Protein AF-A0A151IBN8-F1 (afdb_monomer_lite)

Secondary structure (DSSP, 8-state):
-HHHHHHHHHHHHHHHHHHHHHHHHHHHHHHHHHTTS-------------------------PPPP-TT-HHHHHHHHHHHHHHTT---HHHHHHHHHHHH-HHHHGGGHHHHHS--SS-HHHHHHHHHHHHHHHHHHHHHHHHHHT---TT--HHHHHHHHHHHHGGGS-TTTTTT-

Organism: NCBI:txid456900

Sequence (178 aa):
MEEERRLIEQQRQQLEREKREWQQQQLEWTQRSASTTGVQAATEQPASLFLSGAEVSRVGMRMPEFTPADPELWFHIVDRSFQAAGIAADATKFGYALTAIGPRYTMEVRDIIINPPAERAYEILKAEVIKRLSLSQEHKTRRLLEHEEIGDRKPSQFLRHLRGLAGNAVGDGILRTI

Foldseek 3Di:
DVVVVVVVVVVVVVVVVVVVVVVVVVVVVVVVVVVVPDDDDDDDDDDDDDPPPPPLPCPPQDQDAQDLVCLPVSVVVLVVSCVVSVNDDQVVLLVVVDVRNDDVQVVQVVVCVVPPDPPNSNVVVSVSSRVSSLVVLQVVLLVVLVPDDCPPHDPVRVLVVSDVSSPPSDPCVSVVVD

Radius of gyration: 26.25 Å; chains: 1; bounding box: 69×44×76 Å

InterPro domains:
  IPR055469 Domain of unknown function DUF7041 [PF23055] (63-146)

pLDDT: mean 77.27, std 17.48, range [32.88, 96.31]

Structure (mmCIF, N/CA/C/O backbone):
data_AF-A0A151IBN8-F1
#
_entry.id   AF-A0A151IBN8-F1
#
loop_
_atom_site.group_PDB
_atom_site.id
_atom_site.type_symbol
_atom_site.label_atom_id
_atom_site.label_alt_id
_atom_site.label_comp_id
_atom_site.label_asym_id
_atom_site.label_entity_id
_atom_site.label_seq_id
_atom_site.pdbx_PDB_ins_code
_atom_site.Cartn_x
_atom_site.Cartn_y
_atom_site.Cartn_z
_atom_site.occupancy
_atom_site.B_iso_or_equiv
_atom_site.auth_seq_id
_atom_site.auth_comp_id
_atom_site.auth_asym_id
_atom_site.auth_atom_id
_atom_site.pdbx_PDB_model_num
ATOM 1 N N . MET A 1 1 ? 36.537 -23.029 14.519 1.00 66.69 1 MET A N 1
ATOM 2 C CA . MET A 1 1 ? 36.864 -21.758 15.207 1.00 66.69 1 MET A CA 1
ATOM 3 C C . MET A 1 1 ? 37.669 -20.810 14.317 1.00 66.69 1 MET A C 1
ATOM 5 O O . MET A 1 1 ? 37.253 -19.673 14.159 1.00 66.69 1 MET A O 1
ATOM 9 N N . GLU A 1 2 ? 38.792 -21.225 13.717 1.00 73.38 2 GLU A N 1
ATOM 10 C CA . GLU A 1 2 ? 39.642 -20.315 12.918 1.00 73.38 2 GLU A CA 1
ATOM 11 C C . GLU A 1 2 ? 39.187 -20.159 11.454 1.00 73.38 2 GLU A C 1
ATOM 13 O O . GLU A 1 2 ? 39.214 -19.057 10.911 1.00 73.38 2 GLU A O 1
ATOM 18 N N . GLU A 1 3 ? 38.660 -21.224 10.844 1.00 71.88 3 GLU A N 1
ATOM 19 C CA . GLU A 1 3 ? 38.059 -21.181 9.499 1.00 71.88 3 GLU A CA 1
ATOM 20 C C . GLU A 1 3 ? 36.792 -20.319 9.445 1.00 71.88 3 GLU A C 1
ATOM 22 O O . GLU A 1 3 ? 36.570 -19.585 8.490 1.00 71.88 3 GLU A O 1
ATOM 27 N N . GLU A 1 4 ? 36.007 -20.329 10.518 1.00 68.06 4 GLU A N 1
ATOM 28 C CA . GLU A 1 4 ? 34.779 -19.540 10.649 1.00 68.06 4 GLU A CA 1
ATOM 29 C C . GLU A 1 4 ? 35.081 -18.035 10.737 1.00 68.06 4 GLU A C 1
ATOM 31 O O . GLU A 1 4 ? 34.401 -17.216 10.125 1.00 68.06 4 GLU A O 1
ATOM 36 N N . ARG A 1 5 ? 36.186 -17.663 11.403 1.00 72.88 5 ARG A N 1
ATOM 37 C CA . ARG A 1 5 ? 36.692 -16.280 11.416 1.00 72.88 5 ARG A CA 1
ATOM 38 C C . ARG A 1 5 ? 37.184 -15.838 10.038 1.00 72.88 5 ARG A C 1
ATOM 40 O O . ARG A 1 5 ? 36.964 -14.691 9.663 1.00 72.88 5 ARG A O 1
ATOM 47 N N . ARG A 1 6 ? 37.810 -16.740 9.272 1.00 88.31 6 ARG A N 1
ATOM 48 C CA . ARG A 1 6 ? 38.230 -16.465 7.886 1.00 88.31 6 ARG A CA 1
ATOM 49 C C . ARG A 1 6 ? 37.030 -16.298 6.957 1.00 88.31 6 ARG A C 1
ATOM 51 O O . ARG A 1 6 ? 37.053 -15.402 6.121 1.00 88.31 6 ARG A O 1
ATOM 58 N N . LEU A 1 7 ? 35.983 -17.102 7.141 1.00 85.44 7 LEU A N 1
ATOM 59 C CA . LEU A 1 7 ? 34.751 -17.015 6.360 1.00 85.44 7 LEU A CA 1
ATOM 60 C C . LEU A 1 7 ? 34.013 -15.694 6.618 1.00 85.44 7 LEU A C 1
ATOM 62 O O . LEU A 1 7 ? 33.629 -15.013 5.671 1.00 85.44 7 LEU A O 1
ATOM 66 N N . ILE A 1 8 ? 33.888 -15.287 7.885 1.00 81.12 8 ILE A N 1
ATOM 67 C CA . ILE A 1 8 ? 33.269 -14.007 8.264 1.00 81.12 8 ILE A CA 1
ATOM 68 C C . ILE A 1 8 ? 34.061 -12.828 7.691 1.00 81.12 8 ILE A C 1
ATOM 70 O O . ILE A 1 8 ? 33.475 -11.898 7.140 1.00 81.12 8 ILE A O 1
ATOM 74 N N . GLU A 1 9 ? 35.392 -12.871 7.767 1.00 89.88 9 GLU A N 1
ATOM 75 C CA . GLU A 1 9 ? 36.233 -11.808 7.216 1.00 89.88 9 GLU A CA 1
ATOM 76 C C . GLU A 1 9 ? 36.148 -11.762 5.681 1.00 89.88 9 GLU A C 1
ATOM 78 O O . GLU A 1 9 ? 36.055 -10.685 5.094 1.00 89.88 9 GLU A O 1
ATOM 83 N N . GLN A 1 10 ? 36.086 -12.918 5.016 1.00 90.00 10 GLN A N 1
ATOM 84 C CA . GLN A 1 10 ? 35.914 -13.001 3.565 1.00 90.00 10 GLN A CA 1
ATOM 85 C C . GLN A 1 10 ? 34.557 -12.443 3.118 1.00 90.00 10 GLN A C 1
ATOM 87 O O . GLN A 1 10 ? 34.487 -11.708 2.130 1.00 90.00 10 GLN A O 1
ATOM 92 N N . GLN A 1 11 ? 33.495 -12.737 3.868 1.00 73.06 11 GLN A N 1
ATOM 93 C CA . GLN A 1 11 ? 32.145 -12.248 3.601 1.00 73.06 11 GLN A CA 1
ATOM 94 C C . GLN A 1 11 ? 32.032 -10.740 3.864 1.00 73.06 11 GLN A C 1
ATOM 96 O O . GLN A 1 11 ? 31.436 -10.007 3.075 1.00 73.06 11 GLN A O 1
ATOM 101 N N . ARG A 1 12 ? 32.709 -10.239 4.905 1.00 82.19 12 ARG A N 1
ATOM 102 C CA . ARG A 1 12 ? 32.842 -8.801 5.172 1.00 82.19 12 ARG A CA 1
ATOM 103 C C . ARG A 1 12 ? 33.599 -8.081 4.056 1.00 82.19 12 ARG A C 1
ATOM 105 O O . ARG A 1 12 ? 33.202 -6.991 3.654 1.00 82.19 12 ARG A O 1
ATOM 112 N N . GLN A 1 13 ? 34.652 -8.694 3.515 1.00 87.81 13 GLN A N 1
ATOM 113 C CA . GLN A 1 13 ? 35.383 -8.147 2.370 1.00 87.81 13 GLN A CA 1
ATOM 114 C C . GLN A 1 13 ? 34.565 -8.175 1.074 1.00 87.81 13 GLN A C 1
ATOM 116 O O . GLN A 1 13 ? 34.718 -7.272 0.256 1.00 87.81 13 GLN A O 1
ATOM 121 N N . GLN A 1 14 ? 33.702 -9.176 0.870 1.00 81.88 14 GLN A N 1
ATOM 122 C CA . GLN A 1 14 ? 32.752 -9.178 -0.248 1.00 81.88 14 GLN A CA 1
ATOM 123 C C . GLN A 1 14 ? 31.757 -8.024 -0.127 1.00 81.88 14 GLN A C 1
ATOM 125 O O . GLN A 1 14 ? 31.660 -7.234 -1.060 1.00 81.88 14 GLN A O 1
ATOM 130 N N . LEU A 1 15 ? 31.140 -7.851 1.044 1.00 79.88 15 LEU A N 1
ATOM 131 C CA . LEU A 1 15 ? 30.212 -6.746 1.299 1.00 79.88 15 LEU A CA 1
ATOM 132 C C . LEU A 1 15 ? 30.865 -5.374 1.094 1.00 79.88 15 LEU A C 1
ATOM 134 O O . LEU A 1 15 ? 30.263 -4.477 0.512 1.00 79.88 15 LEU A O 1
ATOM 138 N N . GLU A 1 16 ? 32.111 -5.195 1.537 1.00 84.69 16 GLU A N 1
ATOM 139 C CA . GLU A 1 16 ? 32.846 -3.943 1.322 1.00 84.69 16 GLU A CA 1
ATOM 140 C C . GLU A 1 16 ? 33.210 -3.714 -0.154 1.00 84.69 16 GLU A C 1
ATOM 142 O O . GLU A 1 16 ? 33.232 -2.567 -0.601 1.00 84.69 16 GLU A O 1
ATOM 147 N N . ARG A 1 17 ? 33.460 -4.773 -0.936 1.00 85.88 17 ARG A N 1
ATOM 148 C CA . ARG A 1 17 ? 33.654 -4.655 -2.391 1.00 85.88 17 ARG A CA 1
ATOM 149 C C . ARG A 1 17 ? 32.363 -4.249 -3.090 1.00 85.88 17 ARG A C 1
ATOM 151 O O . ARG A 1 17 ? 32.374 -3.251 -3.801 1.00 85.88 17 ARG A O 1
ATOM 158 N N . GLU A 1 18 ? 31.257 -4.928 -2.808 1.00 78.38 18 GLU A N 1
ATOM 159 C CA . GLU A 1 18 ? 29.947 -4.600 -3.385 1.00 78.38 18 GLU A CA 1
ATOM 160 C C . GLU A 1 18 ? 29.505 -3.182 -3.004 1.00 78.38 18 GLU A C 1
ATOM 162 O O . GLU A 1 18 ? 28.982 -2.438 -3.830 1.00 78.38 18 GLU A O 1
ATOM 167 N N . LYS A 1 19 ? 29.786 -2.751 -1.769 1.00 81.00 19 LYS A N 1
ATOM 168 C CA . LYS A 1 19 ? 29.509 -1.387 -1.304 1.00 81.00 19 LYS A CA 1
ATOM 169 C C . LYS A 1 19 ? 30.349 -0.335 -2.035 1.00 81.00 19 LYS A C 1
ATOM 171 O O . LYS A 1 19 ? 29.838 0.742 -2.344 1.00 81.00 19 LYS A O 1
ATOM 176 N N . ARG A 1 20 ? 31.620 -0.629 -2.329 1.00 81.56 20 ARG A N 1
ATOM 177 C CA . ARG A 1 20 ? 32.489 0.244 -3.139 1.00 81.56 20 ARG A CA 1
ATOM 178 C C . ARG A 1 20 ? 32.041 0.291 -4.594 1.00 81.56 20 ARG A C 1
ATOM 180 O O . ARG A 1 20 ? 32.042 1.369 -5.178 1.00 81.56 20 ARG A O 1
ATOM 187 N N . GLU A 1 21 ? 31.626 -0.837 -5.159 1.00 88.31 21 GLU A N 1
ATOM 188 C CA . GLU A 1 21 ? 31.059 -0.909 -6.510 1.00 88.31 21 GLU A CA 1
ATOM 189 C C . GLU A 1 21 ? 29.763 -0.105 -6.606 1.00 88.31 21 GLU A C 1
ATOM 191 O O . GLU A 1 21 ? 29.576 0.654 -7.553 1.00 88.31 21 GLU A O 1
ATOM 196 N N . TRP A 1 22 ? 28.909 -0.178 -5.586 1.00 69.62 22 TRP A N 1
ATOM 197 C CA . TRP A 1 22 ? 27.718 0.662 -5.481 1.00 69.62 22 TRP A CA 1
ATOM 198 C C . TRP A 1 22 ? 28.050 2.154 -5.391 1.00 69.62 22 TRP A C 1
ATOM 200 O O . TRP A 1 22 ? 27.389 2.972 -6.029 1.00 69.62 22 TRP A O 1
ATOM 210 N N . GLN A 1 23 ? 29.088 2.527 -4.637 1.00 77.56 23 GLN A N 1
ATOM 211 C CA . GLN A 1 23 ? 29.550 3.917 -4.570 1.00 77.56 23 GLN A CA 1
ATOM 212 C C . GLN A 1 23 ? 30.141 4.409 -5.898 1.00 77.56 23 GLN A C 1
ATOM 214 O O . GLN A 1 23 ? 29.897 5.552 -6.280 1.00 77.56 23 GLN A O 1
ATOM 219 N N . GLN A 1 24 ? 30.876 3.558 -6.614 1.00 79.56 24 GLN A N 1
ATOM 220 C CA . GLN A 1 24 ? 31.407 3.871 -7.943 1.00 79.56 24 GLN A CA 1
ATOM 221 C C . GLN A 1 24 ? 30.275 4.043 -8.958 1.00 79.56 24 GLN A C 1
ATOM 223 O O . GLN A 1 24 ? 30.213 5.073 -9.620 1.00 79.56 24 GLN A O 1
ATOM 228 N N . GLN A 1 25 ? 29.314 3.115 -9.003 1.00 74.19 25 GLN A N 1
ATOM 229 C CA . GLN A 1 25 ? 28.149 3.216 -9.889 1.00 74.19 25 GLN A CA 1
ATOM 230 C C . GLN A 1 25 ? 27.295 4.456 -9.589 1.00 74.19 25 GLN A C 1
ATOM 232 O O . GLN A 1 25 ? 26.764 5.083 -10.504 1.00 74.19 25 GLN A O 1
ATOM 237 N N . GLN A 1 26 ? 27.198 4.866 -8.320 1.00 75.00 26 GLN A N 1
ATOM 238 C CA . GLN A 1 26 ? 26.579 6.137 -7.931 1.00 75.00 26 GLN A CA 1
ATOM 239 C C . GLN A 1 26 ? 27.346 7.351 -8.490 1.00 75.00 26 GLN A C 1
ATOM 241 O O . GLN A 1 26 ? 26.729 8.278 -9.026 1.00 75.00 26 GLN A O 1
ATOM 246 N N . LEU A 1 27 ? 28.681 7.355 -8.411 1.00 73.62 27 LEU A N 1
ATOM 247 C CA . LEU A 1 27 ? 29.511 8.429 -8.969 1.00 73.62 27 LEU A CA 1
ATOM 248 C C . LEU A 1 27 ? 29.448 8.478 -10.503 1.00 73.62 27 LEU A C 1
ATOM 250 O O . LEU A 1 27 ? 29.357 9.554 -11.088 1.00 73.62 27 LEU A O 1
ATOM 254 N N . GLU A 1 28 ? 29.449 7.325 -11.163 1.00 81.19 28 GLU A N 1
ATOM 255 C CA . GLU A 1 28 ? 29.308 7.234 -12.616 1.00 81.19 28 GLU A CA 1
ATOM 256 C C . GLU A 1 28 ? 27.930 7.705 -13.078 1.00 81.19 28 GLU A C 1
ATOM 258 O O . GLU A 1 28 ? 27.820 8.462 -14.042 1.00 81.19 28 GLU A O 1
ATOM 263 N N . TRP A 1 29 ? 26.868 7.311 -12.374 1.00 66.12 29 TRP A N 1
ATOM 264 C CA . TRP A 1 29 ? 25.507 7.729 -12.698 1.00 66.12 29 TRP A CA 1
ATOM 265 C C . TRP A 1 29 ? 25.327 9.247 -12.557 1.00 66.12 29 TRP A C 1
ATOM 267 O O . TRP A 1 29 ? 24.741 9.888 -13.432 1.00 66.12 29 TRP A O 1
ATOM 277 N N . THR A 1 30 ? 25.902 9.845 -11.509 1.00 74.38 30 THR A N 1
ATOM 278 C CA . THR A 1 30 ? 25.868 11.303 -11.306 1.00 74.38 30 THR A CA 1
ATOM 279 C C . THR A 1 30 ? 26.676 12.056 -12.366 1.00 74.38 30 THR A C 1
ATOM 281 O O . THR A 1 30 ? 26.161 13.020 -12.934 1.00 74.38 30 THR A O 1
ATOM 284 N N . GLN A 1 31 ? 27.870 11.587 -12.742 1.00 69.56 31 GLN A N 1
ATOM 285 C CA . GLN A 1 31 ? 28.648 12.194 -13.833 1.00 69.56 31 GLN A CA 1
ATOM 286 C C . GLN A 1 31 ? 27.955 12.067 -15.195 1.00 69.56 31 GLN A C 1
ATOM 288 O O . GLN A 1 31 ? 27.867 13.037 -15.944 1.00 69.56 31 GLN A O 1
ATOM 293 N N . ARG A 1 32 ? 27.381 10.902 -15.499 1.00 70.81 32 ARG A N 1
ATOM 294 C CA . ARG A 1 32 ? 26.690 10.642 -16.769 1.00 70.81 32 ARG A CA 1
ATOM 295 C C . ARG A 1 32 ? 25.408 11.468 -16.917 1.00 70.81 32 ARG A C 1
ATOM 297 O O . ARG A 1 32 ? 25.058 11.874 -18.027 1.00 70.81 32 ARG A O 1
ATOM 304 N N . SER A 1 33 ? 24.752 11.788 -15.800 1.00 59.78 33 SER A N 1
ATOM 305 C CA . SER A 1 33 ? 23.635 12.739 -15.773 1.00 59.78 33 SER A CA 1
ATOM 306 C C . SER A 1 33 ? 24.083 14.194 -15.995 1.00 59.78 33 SER A C 1
ATOM 308 O O . SER A 1 33 ? 23.381 14.946 -16.670 1.00 59.78 33 SER A O 1
ATOM 310 N N . ALA A 1 34 ? 25.283 14.570 -15.532 1.00 53.44 34 ALA A N 1
ATOM 311 C CA . ALA A 1 34 ? 25.856 15.902 -15.736 1.00 53.44 34 ALA A CA 1
ATOM 312 C C . ALA A 1 34 ? 26.365 16.121 -17.176 1.00 53.44 34 ALA A C 1
ATOM 314 O O . ALA A 1 34 ? 26.191 17.204 -17.728 1.00 53.44 34 ALA A O 1
ATOM 315 N N . SER A 1 35 ? 26.918 15.091 -17.827 1.00 53.91 35 SER A N 1
ATOM 316 C CA . SER A 1 35 ? 27.419 15.171 -19.212 1.00 53.91 35 SER A CA 1
ATOM 317 C C . SER A 1 35 ? 26.327 15.174 -20.291 1.00 53.91 35 SER A C 1
ATOM 319 O O . SER A 1 35 ? 26.631 15.415 -21.454 1.00 53.91 35 SER A O 1
ATOM 321 N N . THR A 1 36 ? 25.059 14.926 -19.938 1.00 48.69 36 THR A N 1
ATOM 322 C CA . THR A 1 36 ? 23.940 14.904 -20.906 1.00 48.69 36 THR A CA 1
ATOM 323 C C . THR A 1 36 ? 23.291 16.289 -21.100 1.00 48.69 36 THR A C 1
ATOM 325 O O . THR A 1 36 ? 22.462 16.466 -21.988 1.00 48.69 36 THR A O 1
ATOM 328 N N . THR A 1 37 ? 23.702 17.313 -20.339 1.00 43.12 37 THR A N 1
ATOM 329 C CA . THR A 1 37 ? 23.236 18.702 -20.530 1.00 43.12 37 THR A CA 1
ATOM 330 C C . THR A 1 37 ? 24.367 19.576 -21.059 1.00 43.12 37 THR A C 1
ATOM 332 O O . THR A 1 37 ? 24.976 20.356 -20.335 1.00 43.12 37 THR A O 1
ATOM 335 N N . GLY A 1 38 ? 24.664 19.427 -22.345 1.00 47.75 38 GLY A N 1
ATOM 336 C CA . GLY A 1 38 ? 25.586 20.310 -23.046 1.00 47.75 38 GLY A CA 1
ATOM 337 C C . GLY A 1 38 ? 26.082 19.681 -24.332 1.00 47.75 38 GLY A C 1
ATOM 338 O O . GLY A 1 38 ? 27.022 18.908 -24.285 1.00 47.75 38 GLY A O 1
ATOM 339 N N . VAL A 1 39 ? 25.397 19.963 -25.444 1.00 38.84 39 VAL A N 1
ATOM 340 C CA . VAL A 1 39 ? 25.913 20.541 -26.703 1.00 38.84 39 VAL A CA 1
ATOM 341 C C . VAL A 1 39 ? 24.759 20.481 -27.718 1.00 38.84 39 VAL A C 1
ATOM 343 O O . VAL A 1 39 ? 24.382 19.415 -28.195 1.00 38.84 39 VAL A O 1
ATOM 346 N N . GLN A 1 40 ? 24.207 21.640 -28.073 1.00 40.75 40 GLN A N 1
ATOM 347 C CA . GLN A 1 40 ? 23.592 21.847 -29.384 1.00 40.75 40 GLN A CA 1
ATOM 348 C C . GLN A 1 40 ? 24.613 22.593 -30.243 1.00 40.75 40 GLN A C 1
ATOM 350 O O . GLN A 1 40 ? 24.999 23.697 -29.869 1.00 40.75 40 GLN A O 1
ATOM 355 N N . ALA A 1 41 ? 25.017 22.010 -31.374 1.00 35.50 41 ALA A N 1
ATOM 356 C CA . ALA A 1 41 ? 25.105 22.698 -32.666 1.00 35.50 41 ALA A CA 1
ATOM 357 C C . ALA A 1 41 ? 25.602 21.749 -33.775 1.00 35.50 41 ALA A C 1
ATOM 359 O O . ALA A 1 41 ? 26.756 21.341 -33.793 1.00 35.50 41 ALA A O 1
ATOM 360 N N . ALA A 1 42 ? 24.695 21.533 -34.730 1.00 36.12 42 ALA A N 1
ATOM 361 C CA . ALA A 1 42 ? 24.919 21.459 -36.171 1.00 36.12 42 ALA A CA 1
ATOM 362 C C . ALA A 1 42 ? 25.523 20.193 -36.833 1.00 36.12 42 ALA A C 1
ATOM 364 O O . ALA A 1 42 ? 26.715 19.909 -36.770 1.00 36.12 42 ALA A O 1
ATOM 365 N N . THR A 1 43 ? 24.665 19.664 -37.717 1.00 37.34 43 THR A N 1
ATOM 366 C CA . THR A 1 43 ? 24.903 19.137 -39.079 1.00 37.34 43 THR A CA 1
ATOM 367 C C . THR A 1 43 ? 24.965 17.616 -39.283 1.00 37.34 43 THR A C 1
ATOM 369 O O . THR A 1 43 ? 25.839 16.923 -38.782 1.00 37.34 43 THR A O 1
ATOM 372 N N . GLU A 1 44 ? 24.033 17.192 -40.147 1.00 32.88 44 GLU A N 1
ATOM 373 C CA . GLU A 1 44 ? 24.006 16.006 -41.021 1.00 32.88 44 GLU A CA 1
ATOM 374 C C . GLU A 1 44 ? 23.352 14.715 -40.501 1.00 32.88 44 GLU A C 1
ATOM 376 O O . GLU A 1 44 ? 23.917 13.900 -39.777 1.00 32.88 44 GLU A O 1
ATOM 381 N N . GLN A 1 45 ? 22.117 14.518 -40.981 1.00 38.72 45 GLN A N 1
ATOM 382 C CA . GLN A 1 45 ? 21.470 13.215 -41.131 1.00 38.72 45 GLN A CA 1
ATOM 383 C C . GLN A 1 45 ? 22.281 12.337 -42.100 1.00 38.72 45 GLN A C 1
ATOM 385 O O . GLN A 1 45 ? 22.781 12.831 -43.111 1.00 38.72 45 GLN A O 1
ATOM 390 N N . PRO A 1 46 ? 22.246 11.012 -41.905 1.00 40.06 46 PRO A N 1
ATOM 391 C CA . PRO A 1 46 ? 21.542 10.219 -42.902 1.00 40.06 46 PRO A CA 1
ATOM 392 C C . PRO A 1 46 ? 20.519 9.276 -42.273 1.00 40.06 46 PRO A C 1
ATOM 394 O O . PRO A 1 46 ? 20.638 8.824 -41.137 1.00 40.06 46 PRO A O 1
ATOM 397 N N . ALA A 1 47 ? 19.482 9.014 -43.062 1.00 47.28 47 ALA A N 1
ATOM 398 C CA . ALA A 1 47 ? 18.341 8.180 -42.742 1.00 47.28 47 ALA A CA 1
ATOM 399 C C . ALA A 1 47 ? 18.744 6.803 -42.188 1.00 47.28 47 ALA A C 1
ATOM 401 O O . ALA A 1 47 ? 19.266 5.953 -42.907 1.00 47.28 47 ALA A O 1
ATOM 402 N N . SER A 1 48 ? 18.398 6.550 -40.931 1.00 38.62 48 SER A N 1
ATOM 403 C CA . SER A 1 48 ? 18.276 5.210 -40.369 1.00 38.62 48 SER A CA 1
ATOM 404 C C . SER A 1 48 ? 16.871 5.082 -39.791 1.00 38.62 48 SER A C 1
ATOM 406 O O . SER A 1 48 ? 16.530 5.666 -38.770 1.00 38.62 48 SER A O 1
ATOM 408 N N . LEU A 1 49 ? 16.038 4.393 -40.575 1.00 38.44 49 LEU A N 1
ATOM 409 C CA . LEU A 1 49 ? 14.779 3.734 -40.228 1.00 38.44 49 LEU A CA 1
ATOM 410 C C . LEU A 1 49 ? 14.243 4.084 -38.834 1.00 38.44 49 LEU A C 1
ATOM 412 O O . LEU A 1 49 ? 14.680 3.526 -37.829 1.00 38.44 49 LEU A O 1
ATOM 416 N N . PHE A 1 50 ? 13.246 4.971 -38.813 1.00 39.44 50 PHE A N 1
ATOM 417 C CA . PHE A 1 50 ? 12.363 5.189 -37.675 1.00 39.44 50 PHE A CA 1
ATOM 418 C C . PHE A 1 50 ? 11.760 3.849 -37.225 1.00 39.44 50 PHE A C 1
ATOM 420 O O . PHE A 1 50 ? 10.687 3.449 -37.670 1.00 39.44 50 PHE A O 1
ATOM 427 N N . LEU A 1 51 ? 12.417 3.169 -36.290 1.00 42.50 51 LEU A N 1
ATOM 428 C CA . LEU A 1 51 ? 11.683 2.493 -35.239 1.00 42.50 51 LEU A CA 1
ATOM 429 C C . LEU A 1 51 ? 11.277 3.613 -34.297 1.00 42.50 51 LEU A C 1
ATOM 431 O O . LEU A 1 51 ? 12.076 4.086 -33.493 1.00 42.50 51 LEU A O 1
ATOM 435 N N . SER A 1 52 ? 10.045 4.086 -34.475 1.00 47.25 52 SER A N 1
ATOM 436 C CA . SER A 1 52 ? 9.350 4.912 -33.501 1.00 47.25 52 SER A CA 1
ATOM 437 C C . SER A 1 52 ? 9.285 4.129 -32.188 1.00 47.25 52 SER A C 1
ATOM 439 O O . SER A 1 52 ? 8.301 3.447 -31.897 1.00 47.25 52 SER A O 1
ATOM 441 N N . GLY A 1 53 ? 10.366 4.170 -31.409 1.00 45.19 53 GLY A N 1
ATOM 442 C CA . GLY A 1 53 ? 10.305 3.893 -29.990 1.00 45.19 53 GLY A CA 1
ATOM 443 C C . GLY A 1 53 ? 9.300 4.889 -29.460 1.00 45.19 53 GLY A C 1
ATOM 444 O O . GLY A 1 53 ? 9.526 6.089 -29.593 1.00 45.19 53 GLY A O 1
ATOM 445 N N . ALA A 1 54 ? 8.154 4.378 -29.007 1.00 47.97 54 ALA A N 1
ATOM 446 C CA . ALA A 1 54 ? 7.061 5.177 -28.489 1.00 47.97 54 ALA A CA 1
ATOM 447 C C . ALA A 1 54 ? 7.653 6.259 -27.588 1.00 47.97 54 ALA A C 1
ATOM 449 O O . ALA A 1 54 ? 8.208 5.954 -26.530 1.00 47.97 54 ALA A O 1
ATOM 450 N N . GLU A 1 55 ? 7.613 7.506 -28.053 1.00 43.56 55 GLU A N 1
ATOM 451 C CA . GLU A 1 55 ? 8.013 8.640 -27.249 1.00 43.56 55 GLU A CA 1
ATOM 452 C C . GLU A 1 55 ? 6.946 8.716 -26.162 1.00 43.56 55 GLU A C 1
ATOM 454 O O . GLU A 1 55 ? 5.834 9.205 -26.373 1.00 43.56 55 GLU A O 1
ATOM 459 N N . VAL A 1 56 ? 7.221 8.069 -25.026 1.00 48.75 56 VAL A N 1
ATOM 460 C CA . VAL A 1 56 ? 6.333 8.098 -23.875 1.00 48.75 56 VAL A CA 1
ATOM 461 C C . VAL A 1 56 ? 6.379 9.531 -23.389 1.00 48.75 56 VAL A C 1
ATOM 463 O O . VAL A 1 56 ? 7.272 9.922 -22.636 1.00 48.75 56 VAL A O 1
ATOM 466 N N . SER A 1 57 ? 5.417 10.325 -23.852 1.00 40.19 57 SER A N 1
ATOM 467 C CA . SER A 1 57 ? 5.058 11.581 -23.224 1.00 40.19 57 SER A CA 1
ATOM 468 C C . SER A 1 57 ? 4.810 11.255 -21.755 1.00 40.19 57 SER A C 1
ATOM 470 O O . SER A 1 57 ? 3.813 10.621 -21.402 1.00 40.19 57 SER A O 1
ATOM 472 N N . ARG A 1 58 ? 5.786 11.574 -20.897 1.00 50.66 58 ARG A N 1
ATOM 473 C CA . ARG A 1 58 ? 5.690 11.384 -19.451 1.00 50.66 58 ARG A CA 1
ATOM 474 C C . ARG A 1 58 ? 4.692 12.412 -18.935 1.00 50.66 58 ARG A C 1
ATOM 476 O O . ARG A 1 58 ? 5.062 13.440 -18.377 1.00 50.66 58 ARG A O 1
ATOM 483 N N . VAL A 1 59 ? 3.407 12.133 -19.129 1.00 49.25 59 VAL A N 1
ATOM 484 C CA . VAL A 1 59 ? 2.351 12.745 -18.334 1.00 49.25 59 VAL A CA 1
ATOM 485 C C . VAL A 1 59 ? 2.662 12.330 -16.903 1.00 49.25 59 VAL A C 1
ATOM 487 O O . VAL A 1 59 ? 2.534 11.160 -16.545 1.00 49.25 59 VAL A O 1
ATOM 490 N N . GLY A 1 60 ? 3.194 13.260 -16.109 1.00 59.19 60 GLY A N 1
ATOM 491 C CA . GLY A 1 60 ? 3.507 13.000 -14.712 1.00 59.19 60 GLY A CA 1
ATOM 492 C C . GLY A 1 60 ? 2.242 12.523 -14.007 1.00 59.19 60 GLY A C 1
ATOM 493 O O . GLY A 1 60 ? 1.295 13.291 -13.851 1.00 59.19 60 GLY A O 1
ATOM 494 N N . MET A 1 61 ? 2.205 11.249 -13.614 1.00 74.56 61 MET A N 1
ATOM 495 C CA . MET A 1 61 ? 1.100 10.713 -12.828 1.00 74.56 61 MET A CA 1
ATOM 496 C C . MET A 1 61 ? 1.073 11.448 -11.488 1.00 74.56 61 MET A C 1
ATOM 498 O O . MET A 1 61 ? 2.002 11.337 -10.687 1.00 74.56 61 MET A O 1
ATOM 502 N N . ARG A 1 62 ? 0.003 12.206 -11.240 1.00 80.44 62 ARG A N 1
ATOM 503 C CA . ARG A 1 62 ? -0.236 12.808 -9.929 1.00 80.44 62 ARG A CA 1
ATOM 504 C C . ARG A 1 62 ? -0.669 11.706 -8.970 1.00 80.44 62 ARG A C 1
ATOM 506 O O . ARG A 1 62 ? -1.745 11.138 -9.134 1.00 80.44 62 ARG A O 1
ATOM 513 N N . MET A 1 63 ? 0.158 11.427 -7.968 1.00 86.00 63 MET A N 1
ATOM 514 C CA . MET A 1 63 ? -0.203 10.475 -6.921 1.00 86.00 63 MET A CA 1
ATOM 515 C C . MET A 1 63 ? -1.310 11.047 -6.031 1.00 86.00 63 MET A C 1
ATOM 517 O O . MET A 1 63 ? -1.206 12.207 -5.616 1.00 86.00 63 MET A O 1
ATOM 521 N N . PRO A 1 64 ? -2.358 10.265 -5.726 1.00 89.19 64 PRO A N 1
ATOM 522 C CA . PRO A 1 64 ? -3.321 10.638 -4.703 1.00 89.19 64 PRO A CA 1
ATOM 523 C C . PRO A 1 64 ? -2.661 10.623 -3.321 1.00 89.19 64 PRO A C 1
ATOM 525 O O . PRO A 1 64 ? -1.746 9.839 -3.059 1.00 89.19 64 PRO A O 1
ATOM 528 N N . GLU A 1 65 ? -3.161 11.464 -2.419 1.00 91.31 65 GLU A N 1
ATOM 529 C CA . GLU A 1 65 ? -2.741 11.457 -1.018 1.00 91.31 65 GLU A CA 1
ATOM 530 C C . GLU A 1 65 ? -3.096 10.120 -0.352 1.00 91.31 65 GLU A C 1
ATOM 532 O O . GLU A 1 65 ? -4.168 9.555 -0.588 1.00 91.31 65 GLU A O 1
ATOM 537 N N . PHE A 1 66 ? -2.180 9.591 0.461 1.00 93.25 66 PHE A N 1
ATOM 538 C CA . PHE A 1 66 ? -2.379 8.310 1.129 1.00 93.25 66 PHE A CA 1
ATOM 539 C C . PHE A 1 66 ? -3.493 8.380 2.177 1.00 93.25 66 PHE A C 1
ATOM 541 O O . PHE A 1 66 ? -3.473 9.226 3.069 1.00 93.25 66 PHE A O 1
ATOM 548 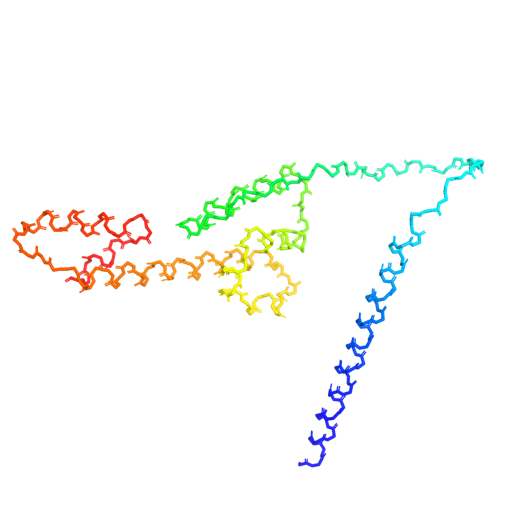N N . THR A 1 67 ? -4.449 7.450 2.089 1.00 91.06 67 THR A N 1
ATOM 549 C CA . THR A 1 67 ? -5.588 7.356 3.015 1.00 91.06 67 THR A CA 1
ATOM 550 C C . THR A 1 67 ? -5.404 6.160 3.960 1.00 91.06 67 THR A C 1
ATOM 552 O O . THR A 1 67 ? -5.817 5.052 3.636 1.00 91.06 67 THR A O 1
ATOM 555 N N . PRO A 1 68 ? -4.814 6.344 5.157 1.00 87.81 68 PRO A N 1
ATOM 556 C CA . PRO A 1 68 ? -4.525 5.248 6.094 1.00 87.81 68 PRO A CA 1
ATOM 557 C C . PRO A 1 68 ? -5.779 4.639 6.742 1.00 87.81 68 PRO A C 1
ATOM 559 O O . PRO A 1 68 ? -5.695 3.590 7.374 1.00 87.81 68 PRO A O 1
ATOM 562 N N . ALA A 1 69 ? -6.924 5.323 6.651 1.00 85.06 69 ALA A N 1
ATOM 563 C CA . ALA A 1 69 ? -8.210 4.814 7.123 1.00 85.06 69 ALA A CA 1
ATOM 564 C C . ALA A 1 69 ? -8.773 3.722 6.200 1.00 85.06 69 ALA A C 1
ATOM 566 O O . ALA A 1 69 ? -9.508 2.861 6.670 1.00 85.06 69 ALA A O 1
ATOM 567 N N . ASP A 1 70 ? -8.411 3.763 4.916 1.00 87.94 70 ASP A N 1
ATOM 568 C CA . ASP A 1 70 ? -8.819 2.792 3.904 1.00 87.94 70 ASP A CA 1
ATOM 569 C C . ASP A 1 70 ? -7.683 2.612 2.875 1.00 87.94 70 ASP A C 1
ATOM 571 O O . ASP A 1 70 ? -7.714 3.177 1.772 1.00 87.94 70 ASP A O 1
ATOM 575 N N . PRO A 1 71 ? -6.614 1.883 3.253 1.00 91.75 71 PRO A N 1
ATOM 576 C CA . PRO A 1 71 ? -5.481 1.656 2.365 1.00 91.75 71 PRO A CA 1
ATOM 577 C C . PRO A 1 71 ? -5.882 0.842 1.128 1.00 91.75 71 PRO A C 1
ATOM 579 O O . PRO A 1 71 ? -5.295 1.029 0.065 1.00 91.75 71 PRO A O 1
ATOM 582 N N . GLU A 1 72 ? -6.887 -0.031 1.236 1.00 92.88 72 GLU A N 1
ATOM 583 C CA . GLU A 1 72 ? -7.365 -0.868 0.134 1.00 92.88 72 GLU A CA 1
ATOM 584 C C . GLU A 1 72 ? -7.979 -0.019 -0.985 1.00 92.88 72 GLU A C 1
ATOM 586 O O . GLU A 1 72 ? -7.544 -0.112 -2.139 1.00 92.88 72 GLU A O 1
ATOM 591 N N . LEU A 1 73 ? -8.909 0.88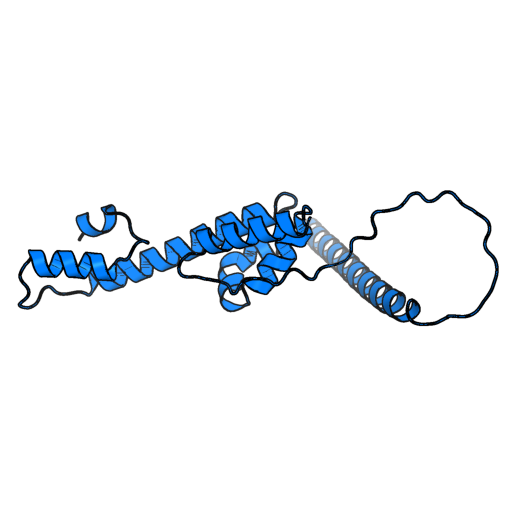2 -0.644 1.00 92.88 73 LEU A N 1
ATOM 592 C CA . LEU A 1 73 ? -9.478 1.836 -1.597 1.00 92.88 73 LEU A CA 1
ATOM 593 C C . LEU A 1 73 ? -8.394 2.699 -2.247 1.00 92.88 73 LEU A C 1
ATOM 595 O O . LEU A 1 73 ? -8.403 2.906 -3.464 1.00 92.88 73 LEU A O 1
ATOM 599 N N . TRP A 1 74 ? -7.440 3.183 -1.452 1.00 95.38 74 TRP A N 1
ATOM 600 C CA . TRP A 1 74 ? -6.345 3.995 -1.969 1.00 95.38 74 TRP A CA 1
ATOM 601 C C . TRP A 1 74 ? -5.517 3.240 -3.018 1.00 95.38 74 TRP A C 1
ATOM 603 O O . TRP A 1 74 ? -5.293 3.765 -4.112 1.00 95.38 74 TRP A O 1
ATOM 613 N N . PHE A 1 75 ? -5.127 1.990 -2.742 1.00 96.31 75 PHE A N 1
ATOM 614 C CA . PHE A 1 75 ? -4.390 1.181 -3.713 1.00 96.31 75 PHE A CA 1
ATOM 615 C C . PHE A 1 75 ? -5.200 0.921 -4.987 1.00 96.31 75 PHE A C 1
ATOM 617 O O . PHE A 1 75 ? -4.628 0.957 -6.072 1.00 96.31 75 PHE A O 1
ATOM 624 N N . HIS A 1 76 ? -6.521 0.739 -4.900 1.00 96.06 76 HIS A N 1
ATOM 625 C CA . HIS A 1 76 ? -7.364 0.614 -6.093 1.00 96.06 76 HIS A CA 1
ATOM 626 C C . HIS A 1 76 ? -7.335 1.868 -6.977 1.00 96.06 76 HIS A C 1
ATOM 628 O O . HIS A 1 76 ? -7.251 1.753 -8.201 1.00 96.06 76 HIS A O 1
ATOM 634 N N . ILE A 1 77 ? -7.378 3.063 -6.385 1.00 94.50 77 ILE A N 1
ATOM 635 C CA . ILE A 1 77 ? -7.295 4.332 -7.128 1.00 94.50 77 ILE A CA 1
ATOM 636 C C . ILE A 1 77 ? -5.921 4.473 -7.795 1.00 94.50 77 ILE A C 1
ATOM 638 O O . ILE A 1 77 ? -5.819 4.857 -8.967 1.00 94.50 77 ILE A O 1
ATOM 642 N N . VAL A 1 78 ? -4.860 4.130 -7.065 1.00 95.06 78 VAL A N 1
ATOM 643 C CA . VAL A 1 78 ? -3.483 4.155 -7.566 1.00 95.06 78 VAL A CA 1
ATOM 644 C C . VAL A 1 78 ? -3.288 3.161 -8.713 1.00 95.06 78 VAL A C 1
ATOM 646 O O . VAL A 1 78 ? -2.745 3.541 -9.746 1.00 95.06 78 VAL A O 1
ATOM 649 N N . ASP A 1 79 ? -3.800 1.935 -8.599 1.00 95.50 79 ASP A N 1
ATOM 650 C CA . ASP A 1 79 ? -3.739 0.920 -9.658 1.00 95.50 79 ASP A CA 1
ATOM 651 C C . ASP A 1 79 ? -4.394 1.397 -10.957 1.00 95.50 79 ASP A C 1
ATOM 653 O O . ASP A 1 79 ? -3.832 1.237 -12.044 1.00 95.50 79 ASP A O 1
ATOM 657 N N . ARG A 1 80 ? -5.568 2.034 -10.860 1.00 93.88 80 ARG A N 1
ATOM 658 C CA . ARG A 1 80 ? -6.248 2.634 -12.019 1.00 93.88 80 ARG A CA 1
ATOM 659 C C . ARG A 1 80 ? -5.426 3.752 -12.643 1.00 93.88 80 ARG A C 1
ATOM 661 O O . ARG A 1 80 ? -5.363 3.865 -13.865 1.00 93.88 80 ARG A O 1
ATOM 668 N N . SER A 1 81 ? -4.772 4.548 -11.810 1.00 91.81 81 SER A N 1
ATOM 669 C CA . SER A 1 81 ? -3.930 5.654 -12.256 1.00 91.81 81 SER A CA 1
ATOM 670 C C . SER A 1 81 ? -2.651 5.146 -12.941 1.00 91.81 81 SER A C 1
ATOM 672 O O . SER A 1 81 ? -2.272 5.677 -13.983 1.00 91.81 81 SER A O 1
ATOM 674 N N . PHE A 1 82 ? -2.047 4.057 -12.448 1.00 93.06 82 PHE A N 1
ATOM 675 C CA . PHE A 1 82 ? -0.938 3.378 -13.125 1.00 93.06 82 PHE A CA 1
ATOM 676 C C . PHE A 1 82 ? -1.355 2.835 -14.490 1.00 93.06 82 PHE A C 1
ATOM 678 O O . PHE A 1 82 ? -0.635 3.030 -15.468 1.00 93.06 82 PHE A O 1
ATOM 685 N N . GLN A 1 83 ? -2.526 2.196 -14.571 1.00 92.94 83 GLN A N 1
ATOM 686 C CA . GLN A 1 83 ? -3.080 1.697 -15.833 1.00 92.94 83 GLN A CA 1
ATOM 687 C C . GLN A 1 83 ? -3.289 2.835 -16.840 1.00 92.94 83 GLN A C 1
ATOM 689 O O . GLN A 1 83 ? -2.850 2.721 -17.982 1.00 92.94 83 GLN A O 1
ATOM 694 N N . ALA A 1 84 ? -3.895 3.947 -16.414 1.00 89.12 84 ALA A N 1
ATOM 695 C CA . ALA A 1 84 ? -4.134 5.109 -17.269 1.00 89.12 84 ALA A CA 1
ATOM 696 C C . ALA A 1 84 ? -2.834 5.779 -17.749 1.00 89.12 84 ALA A C 1
ATOM 698 O O . ALA A 1 84 ? -2.774 6.268 -18.874 1.00 89.12 84 ALA A O 1
ATOM 699 N N . ALA A 1 85 ? -1.787 5.771 -16.920 1.00 88.38 85 ALA A N 1
ATOM 700 C CA . ALA A 1 85 ? -0.470 6.315 -17.250 1.00 88.38 85 ALA A CA 1
ATOM 701 C C . ALA A 1 85 ? 0.439 5.329 -18.017 1.00 88.38 85 ALA A C 1
ATOM 703 O O . ALA A 1 85 ? 1.586 5.664 -18.310 1.00 88.38 85 ALA A O 1
ATOM 704 N N . GLY A 1 86 ? -0.024 4.106 -18.308 1.00 90.44 86 GLY A N 1
ATOM 705 C CA . GLY A 1 86 ? 0.783 3.074 -18.970 1.00 90.44 86 GLY A CA 1
ATOM 706 C C . GLY A 1 86 ? 1.939 2.532 -18.115 1.00 90.44 86 GLY A C 1
ATOM 707 O O . GLY A 1 86 ? 2.888 1.952 -18.642 1.00 90.44 86 GLY A O 1
ATOM 708 N N . ILE A 1 87 ? 1.887 2.707 -16.792 1.00 90.44 87 ILE A N 1
ATOM 709 C CA . ILE A 1 87 ? 2.925 2.249 -15.863 1.00 90.44 87 ILE A CA 1
ATOM 710 C C . ILE A 1 87 ? 2.670 0.777 -15.523 1.00 90.44 87 ILE A C 1
ATOM 712 O O . ILE A 1 87 ? 1.882 0.440 -14.638 1.00 90.44 87 ILE A O 1
ATOM 716 N N . ALA A 1 88 ? 3.360 -0.115 -16.232 1.00 89.88 88 ALA A N 1
ATOM 717 C CA . ALA A 1 88 ? 3.251 -1.560 -16.027 1.00 89.88 88 ALA A CA 1
ATOM 718 C C . ALA A 1 88 ? 4.367 -2.144 -15.142 1.00 89.88 88 ALA A C 1
ATOM 720 O O . ALA A 1 88 ? 4.132 -3.129 -14.445 1.00 89.88 88 ALA A O 1
ATOM 721 N N . ALA A 1 89 ? 5.559 -1.538 -15.148 1.00 91.75 89 ALA A N 1
ATOM 722 C CA . ALA A 1 89 ? 6.735 -2.073 -14.464 1.00 91.75 89 ALA A CA 1
ATOM 723 C C . ALA A 1 89 ? 6.577 -2.061 -12.932 1.00 91.75 89 ALA A C 1
ATOM 725 O O . ALA A 1 89 ? 6.383 -1.003 -12.330 1.00 91.75 89 ALA A O 1
ATOM 726 N N . ASP A 1 90 ? 6.720 -3.234 -12.308 1.00 92.44 90 ASP A N 1
ATOM 727 C CA . ASP A 1 90 ? 6.560 -3.441 -10.860 1.00 92.44 90 ASP A CA 1
ATOM 728 C C . ASP A 1 90 ? 7.482 -2.529 -10.036 1.00 92.44 90 ASP A C 1
ATOM 730 O O . ASP A 1 90 ? 7.010 -1.794 -9.172 1.00 92.44 90 ASP A O 1
ATOM 734 N N . ALA A 1 91 ? 8.769 -2.461 -10.393 1.00 89.88 91 ALA A N 1
ATOM 735 C CA . ALA A 1 91 ? 9.743 -1.592 -9.729 1.00 89.88 91 ALA A CA 1
ATOM 736 C C . ALA A 1 91 ? 9.350 -0.101 -9.776 1.00 89.88 91 ALA A C 1
ATOM 738 O O . ALA A 1 91 ? 9.556 0.640 -8.814 1.00 89.88 91 ALA A O 1
ATOM 739 N N . THR A 1 92 ? 8.744 0.349 -10.881 1.00 91.00 92 THR A N 1
ATOM 740 C CA . THR A 1 92 ? 8.254 1.727 -11.014 1.00 91.00 92 THR A CA 1
ATOM 741 C C . THR A 1 92 ? 7.039 1.967 -10.122 1.00 91.00 92 THR A C 1
ATOM 743 O O . THR A 1 92 ? 7.002 2.970 -9.410 1.00 91.00 92 THR A O 1
ATOM 746 N N . LYS A 1 93 ? 6.073 1.039 -10.105 1.00 94.12 93 LYS A N 1
ATOM 747 C CA . LYS A 1 93 ? 4.909 1.114 -9.208 1.00 94.12 93 LYS A CA 1
ATOM 748 C C . LYS A 1 93 ? 5.328 1.131 -7.739 1.00 94.12 93 LYS A C 1
ATOM 750 O O . LYS A 1 93 ? 4.827 1.950 -6.973 1.00 94.12 93 LYS A O 1
ATOM 755 N N . PHE A 1 94 ? 6.279 0.272 -7.372 1.00 93.31 94 PHE A N 1
ATOM 756 C CA . PHE A 1 94 ? 6.844 0.183 -6.029 1.00 93.31 94 PHE A CA 1
ATOM 757 C C . PHE A 1 94 ? 7.446 1.519 -5.581 1.00 93.31 94 PHE A C 1
ATOM 759 O O . PHE A 1 94 ? 7.050 2.051 -4.545 1.00 93.31 94 PHE A O 1
ATOM 766 N N . GLY A 1 95 ? 8.326 2.117 -6.393 1.00 91.31 95 GLY A N 1
ATOM 767 C CA . GLY A 1 95 ? 8.934 3.414 -6.082 1.00 91.31 95 GLY A CA 1
ATOM 768 C C . GLY A 1 95 ? 7.897 4.523 -5.882 1.00 91.31 95 GLY A C 1
ATOM 769 O O . GLY A 1 95 ? 7.941 5.246 -4.887 1.00 91.31 95 GLY A O 1
ATOM 770 N N . TYR A 1 96 ? 6.912 4.614 -6.777 1.00 92.62 96 TYR A N 1
ATOM 771 C CA . TYR A 1 96 ? 5.835 5.595 -6.656 1.00 92.62 96 TYR A CA 1
ATOM 772 C C . TYR A 1 96 ? 4.989 5.398 -5.394 1.00 92.62 96 TYR A C 1
ATOM 774 O O . TYR A 1 96 ? 4.734 6.362 -4.668 1.00 92.62 96 TYR A O 1
ATOM 782 N N . ALA A 1 97 ? 4.596 4.160 -5.096 1.00 93.25 97 ALA A N 1
ATOM 783 C CA . ALA A 1 97 ? 3.806 3.849 -3.911 1.00 93.25 97 ALA A CA 1
ATOM 784 C C . ALA A 1 97 ? 4.533 4.248 -2.621 1.00 93.25 97 ALA A C 1
ATOM 786 O O . ALA A 1 97 ? 3.929 4.886 -1.762 1.00 93.25 97 ALA A O 1
ATOM 787 N N . LEU A 1 98 ? 5.837 3.967 -2.509 1.00 91.12 98 LEU A N 1
ATOM 788 C CA . LEU A 1 98 ? 6.632 4.366 -1.343 1.00 91.12 98 LEU A CA 1
ATOM 789 C C . LEU A 1 98 ? 6.652 5.883 -1.135 1.00 91.12 98 LEU A C 1
ATOM 791 O O . LEU A 1 98 ? 6.501 6.348 -0.004 1.00 91.12 98 LEU A O 1
ATOM 795 N N . THR A 1 99 ? 6.797 6.656 -2.216 1.00 89.19 99 THR A N 1
ATOM 796 C CA . THR A 1 99 ? 6.780 8.125 -2.121 1.00 89.19 99 THR A CA 1
ATOM 797 C C . THR A 1 99 ? 5.423 8.667 -1.684 1.00 89.19 99 THR A C 1
ATOM 799 O O . THR A 1 99 ? 5.373 9.636 -0.931 1.00 89.19 99 THR A O 1
ATOM 802 N N . ALA A 1 100 ? 4.330 8.029 -2.109 1.00 92.25 100 ALA A N 1
ATOM 803 C CA . ALA A 1 100 ? 2.978 8.488 -1.818 1.00 92.25 100 ALA A CA 1
ATOM 804 C C . ALA A 1 100 ? 2.494 8.085 -0.412 1.00 92.25 100 ALA A C 1
ATOM 806 O O . ALA A 1 100 ? 1.816 8.869 0.245 1.00 92.25 100 ALA A O 1
ATOM 807 N N . ILE A 1 101 ? 2.877 6.896 0.070 1.00 91.69 101 ILE A N 1
ATOM 808 C CA . ILE A 1 101 ? 2.557 6.403 1.423 1.00 91.69 101 ILE A CA 1
ATOM 809 C C . ILE A 1 101 ? 3.233 7.272 2.498 1.00 91.69 101 ILE A C 1
ATOM 811 O O . ILE A 1 101 ? 2.660 7.524 3.558 1.00 91.69 101 ILE A O 1
ATOM 815 N N . GLY A 1 102 ? 4.440 7.767 2.219 1.00 88.06 102 GLY A N 1
ATOM 816 C CA . GLY A 1 102 ? 5.162 8.681 3.099 1.00 88.06 102 GLY A CA 1
ATOM 817 C C . GLY A 1 102 ? 5.816 8.006 4.317 1.00 88.06 102 GLY A C 1
ATOM 818 O O . GLY A 1 102 ? 5.528 6.853 4.646 1.00 88.06 102 GLY A O 1
ATOM 819 N N . PRO A 1 103 ? 6.718 8.725 5.014 1.00 86.94 103 PRO A N 1
ATOM 820 C CA . PRO A 1 103 ? 7.640 8.161 6.010 1.00 86.94 103 PRO A CA 1
ATOM 821 C C . PRO A 1 103 ? 6.944 7.527 7.219 1.00 86.94 103 PRO A C 1
ATOM 823 O O . PRO A 1 103 ? 7.436 6.559 7.789 1.00 86.94 103 PRO A O 1
ATOM 826 N N . ARG A 1 104 ? 5.783 8.058 7.620 1.00 86.31 104 ARG A N 1
ATOM 827 C CA . ARG A 1 104 ? 5.048 7.572 8.793 1.00 86.31 104 ARG A CA 1
ATOM 828 C C . ARG A 1 104 ? 4.607 6.117 8.638 1.00 86.31 104 ARG A C 1
ATOM 830 O O . ARG A 1 104 ? 4.677 5.368 9.604 1.00 86.31 104 ARG A O 1
ATOM 837 N N . TYR A 1 105 ? 4.142 5.739 7.450 1.00 88.38 105 TYR A N 1
ATOM 838 C CA . TYR A 1 105 ? 3.558 4.420 7.205 1.00 88.38 105 TYR A CA 1
ATOM 839 C C . TYR A 1 105 ? 4.528 3.478 6.491 1.00 88.38 105 TYR A C 1
ATOM 841 O O . TYR A 1 105 ? 4.410 2.268 6.637 1.00 88.38 105 TYR A O 1
ATOM 849 N N . THR A 1 106 ? 5.547 3.994 5.798 1.00 89.62 106 THR A N 1
ATOM 850 C CA . THR A 1 106 ? 6.646 3.151 5.298 1.00 89.62 106 THR A CA 1
ATOM 851 C C . THR A 1 106 ? 7.457 2.513 6.424 1.00 89.62 106 THR A C 1
ATOM 853 O O . THR A 1 106 ? 7.998 1.428 6.233 1.00 89.62 106 THR A O 1
ATOM 856 N N . MET A 1 107 ? 7.481 3.110 7.622 1.00 89.62 107 MET A N 1
ATOM 857 C CA . MET A 1 107 ? 8.053 2.472 8.814 1.00 89.62 107 MET A CA 1
ATOM 858 C C . MET A 1 107 ? 7.361 1.152 9.181 1.00 89.62 107 MET A C 1
ATOM 860 O O . MET A 1 107 ? 8.039 0.227 9.624 1.00 89.62 107 MET A O 1
ATOM 864 N N . GLU A 1 108 ? 6.050 1.034 8.944 1.00 88.25 108 GLU A N 1
ATOM 865 C CA . GLU A 1 108 ? 5.285 -0.193 9.212 1.00 88.25 108 GLU A CA 1
ATOM 866 C C . GLU A 1 108 ? 5.683 -1.341 8.282 1.00 88.25 108 GLU A C 1
ATOM 868 O O . GLU A 1 108 ? 5.440 -2.492 8.613 1.00 88.25 108 GLU A O 1
ATOM 873 N N . VAL A 1 109 ? 6.306 -1.052 7.136 1.00 91.12 109 VAL A N 1
ATOM 874 C CA . VAL A 1 109 ? 6.743 -2.027 6.118 1.00 91.12 109 VAL A CA 1
ATOM 875 C C . VAL A 1 109 ? 8.241 -1.916 5.826 1.00 91.12 109 VAL A C 1
ATOM 877 O O . VAL A 1 109 ? 8.712 -2.196 4.723 1.00 91.12 109 VAL A O 1
ATOM 880 N N . ARG A 1 110 ? 9.015 -1.485 6.829 1.00 93.25 110 ARG A N 1
ATOM 881 C CA . ARG A 1 110 ? 10.459 -1.243 6.710 1.00 93.25 110 ARG A CA 1
ATOM 882 C C . ARG A 1 110 ? 11.228 -2.460 6.197 1.00 93.25 110 ARG A C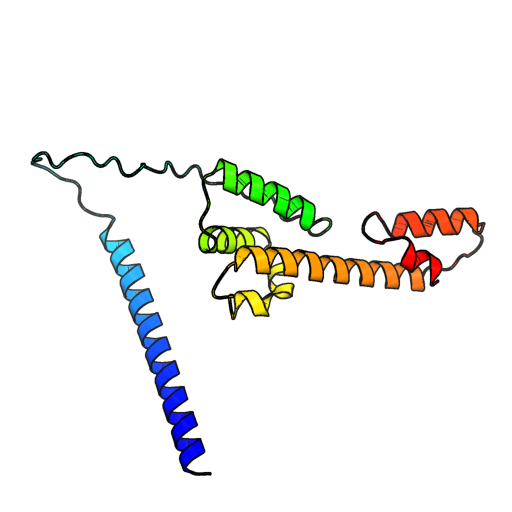 1
ATOM 884 O O . ARG A 1 110 ? 12.154 -2.301 5.412 1.00 93.25 110 ARG A O 1
ATOM 891 N N . ASP A 1 111 ? 10.865 -3.654 6.644 1.00 92.88 111 ASP A N 1
ATOM 892 C CA . ASP A 1 111 ? 11.448 -4.928 6.215 1.00 92.88 111 ASP A CA 1
ATOM 893 C C . ASP A 1 111 ? 11.373 -5.121 4.694 1.00 92.88 111 ASP A C 1
ATOM 895 O O . ASP A 1 111 ? 12.370 -5.492 4.082 1.00 92.88 111 ASP A O 1
ATOM 899 N N . ILE A 1 112 ? 10.242 -4.763 4.082 1.00 92.00 112 ILE A N 1
ATOM 900 C CA . ILE A 1 112 ? 10.020 -4.850 2.630 1.00 92.00 112 ILE A CA 1
ATOM 901 C C . ILE A 1 112 ? 10.850 -3.801 1.886 1.00 92.00 112 ILE A C 1
ATOM 903 O O . ILE A 1 112 ? 11.290 -4.026 0.767 1.00 92.00 112 ILE A O 1
ATOM 907 N N . ILE A 1 113 ? 11.081 -2.637 2.492 1.00 90.38 113 ILE A N 1
ATOM 908 C CA . ILE A 1 113 ? 11.862 -1.561 1.869 1.00 90.38 113 ILE A CA 1
ATOM 909 C C . ILE A 1 113 ? 13.361 -1.868 1.918 1.00 90.38 113 ILE A C 1
ATOM 911 O O . ILE A 1 113 ? 14.073 -1.622 0.949 1.00 90.38 113 ILE A O 1
ATOM 915 N N . ILE A 1 114 ? 13.847 -2.380 3.053 1.00 92.81 114 ILE A N 1
ATOM 916 C CA . ILE A 1 114 ? 15.267 -2.692 3.260 1.00 92.81 114 ILE A CA 1
ATOM 917 C C . ILE A 1 114 ? 15.673 -3.954 2.498 1.00 92.81 114 ILE A C 1
ATOM 919 O O . ILE A 1 114 ? 16.792 -4.023 1.997 1.00 92.81 114 ILE A O 1
ATOM 923 N N . ASN A 1 115 ? 14.774 -4.932 2.403 1.00 91.50 115 ASN A N 1
ATOM 924 C CA . ASN A 1 115 ? 14.994 -6.162 1.659 1.00 91.50 115 ASN A CA 1
ATOM 925 C C . ASN A 1 115 ? 13.822 -6.400 0.691 1.00 91.50 115 ASN A C 1
ATOM 927 O O . ASN A 1 115 ? 12.929 -7.199 0.995 1.00 91.50 115 ASN A O 1
ATOM 931 N N . PRO A 1 116 ? 13.783 -5.678 -0.445 1.00 87.94 116 PRO A N 1
ATOM 932 C CA . PRO A 1 116 ? 12.690 -5.792 -1.395 1.00 87.94 116 PRO A CA 1
ATOM 933 C C . PRO A 1 116 ? 12.623 -7.203 -1.991 1.00 87.94 116 PRO A C 1
ATOM 935 O O . PRO A 1 116 ? 13.655 -7.762 -2.370 1.00 87.94 116 PRO A O 1
ATOM 938 N N . PRO A 1 117 ? 11.418 -7.788 -2.104 1.00 89.94 117 PRO A N 1
ATOM 939 C CA . PRO A 1 117 ? 11.223 -9.046 -2.809 1.00 89.94 117 PRO A CA 1
ATOM 940 C C . PRO A 1 117 ? 11.744 -8.967 -4.248 1.00 89.94 117 PRO A C 1
ATOM 942 O O . PRO A 1 117 ? 11.563 -7.954 -4.921 1.00 89.94 117 PRO A O 1
ATOM 945 N N . ALA A 1 118 ? 12.351 -10.052 -4.732 1.00 86.19 118 ALA A N 1
ATOM 946 C CA . ALA A 1 118 ? 12.912 -10.108 -6.084 1.00 86.19 118 ALA A CA 1
ATOM 947 C C . ALA A 1 118 ? 11.842 -9.986 -7.185 1.00 86.19 118 ALA A C 1
ATOM 949 O O . ALA A 1 118 ? 12.114 -9.474 -8.268 1.00 86.19 118 ALA A O 1
ATOM 950 N N . GLU A 1 119 ? 10.620 -10.434 -6.899 1.00 90.06 119 GLU A N 1
A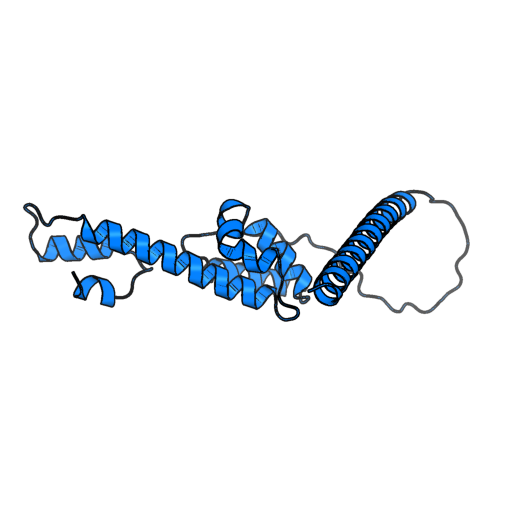TOM 951 C CA . GLU A 1 119 ? 9.489 -10.382 -7.816 1.00 90.06 119 GLU A CA 1
ATOM 952 C C . GLU A 1 119 ? 8.252 -9.845 -7.102 1.00 90.06 119 GLU A C 1
ATOM 954 O O . GLU A 1 119 ? 8.036 -10.112 -5.918 1.00 90.06 119 GLU A O 1
ATOM 959 N N . ARG A 1 120 ? 7.405 -9.129 -7.854 1.00 92.94 120 ARG A N 1
ATOM 960 C CA . ARG A 1 120 ? 6.107 -8.623 -7.382 1.00 92.94 120 ARG A CA 1
ATOM 961 C C . ARG A 1 120 ? 6.226 -7.773 -6.110 1.00 92.94 120 ARG A C 1
ATOM 963 O O . ARG A 1 120 ? 5.376 -7.855 -5.220 1.00 92.94 120 ARG A O 1
ATOM 970 N N . ALA A 1 121 ? 7.278 -6.961 -6.017 1.00 93.88 121 ALA A N 1
ATOM 971 C CA . ALA A 1 121 ? 7.555 -6.131 -4.853 1.00 93.88 121 ALA A CA 1
ATOM 972 C C . ALA A 1 121 ? 6.404 -5.153 -4.579 1.00 93.88 121 ALA A C 1
ATOM 974 O O . ALA A 1 121 ? 6.046 -4.943 -3.420 1.00 93.88 121 ALA A O 1
ATOM 975 N N . TYR A 1 122 ? 5.775 -4.603 -5.626 1.00 95.62 122 TYR A N 1
ATOM 976 C CA . TYR A 1 122 ? 4.599 -3.741 -5.472 1.00 95.62 122 TYR A CA 1
ATOM 977 C C . TYR A 1 122 ? 3.397 -4.488 -4.881 1.00 95.62 122 TYR A C 1
ATOM 979 O O . TYR A 1 122 ? 2.762 -3.990 -3.954 1.00 95.62 122 TYR A O 1
ATOM 987 N N . GLU A 1 123 ? 3.099 -5.690 -5.375 1.00 95.38 123 GLU A N 1
ATOM 988 C CA . GLU A 1 123 ? 1.966 -6.485 -4.883 1.00 95.38 123 GLU A CA 1
ATOM 989 C C . GLU A 1 123 ? 2.164 -6.905 -3.421 1.00 95.38 123 GLU A C 1
ATOM 991 O O . GLU A 1 123 ? 1.231 -6.851 -2.619 1.00 95.38 123 GLU A O 1
ATOM 996 N N . ILE A 1 124 ? 3.393 -7.282 -3.057 1.00 95.75 124 ILE A N 1
ATOM 997 C CA . ILE A 1 124 ? 3.744 -7.640 -1.679 1.00 95.75 124 ILE A CA 1
ATOM 998 C C . ILE A 1 124 ? 3.654 -6.413 -0.768 1.00 95.75 124 ILE A C 1
ATOM 1000 O O . ILE A 1 124 ? 3.058 -6.497 0.306 1.00 95.75 124 ILE A O 1
ATOM 1004 N N . LEU A 1 125 ? 4.171 -5.260 -1.211 1.00 95.31 125 LEU A N 1
ATOM 1005 C CA . LEU A 1 125 ? 4.025 -3.993 -0.495 1.00 95.31 125 LEU A CA 1
ATOM 1006 C C . LEU A 1 125 ? 2.547 -3.671 -0.254 1.00 95.31 125 LEU A C 1
ATOM 1008 O O . LEU A 1 125 ? 2.163 -3.391 0.877 1.00 95.31 125 LEU A O 1
ATOM 1012 N N . LYS A 1 126 ? 1.714 -3.743 -1.296 1.00 95.56 126 LYS A N 1
ATOM 1013 C CA . LYS A 1 126 ? 0.272 -3.494 -1.209 1.00 95.56 126 LYS A CA 1
ATOM 1014 C C . LYS A 1 126 ? -0.393 -4.387 -0.166 1.00 95.56 126 LYS A C 1
ATOM 1016 O O . LYS A 1 126 ? -1.079 -3.880 0.722 1.00 95.56 126 LYS A O 1
ATOM 1021 N N . ALA A 1 127 ? -0.163 -5.696 -0.245 1.00 95.38 127 ALA A N 1
ATOM 1022 C CA . ALA A 1 127 ? -0.755 -6.661 0.674 1.00 95.38 127 ALA A CA 1
ATOM 1023 C C . ALA A 1 127 ? -0.347 -6.400 2.132 1.00 95.38 127 ALA A C 1
ATOM 1025 O O . ALA A 1 127 ? -1.194 -6.383 3.025 1.00 95.38 127 ALA A O 1
ATOM 1026 N N . GLU A 1 128 ? 0.939 -6.156 2.380 1.00 95.31 128 GLU A N 1
ATOM 1027 C CA . GLU A 1 128 ? 1.455 -5.963 3.735 1.00 95.31 128 GLU A CA 1
ATOM 1028 C C . GLU A 1 128 ? 1.071 -4.604 4.329 1.00 95.31 128 GLU A C 1
ATOM 1030 O O . GLU A 1 128 ? 0.739 -4.543 5.512 1.00 95.31 128 GLU A O 1
ATOM 1035 N N . VAL A 1 129 ? 1.023 -3.532 3.530 1.00 94.12 129 VAL A N 1
ATOM 1036 C CA . VAL A 1 129 ? 0.504 -2.229 3.981 1.00 94.12 129 VAL A CA 1
ATOM 1037 C C . VAL A 1 129 ? -0.958 -2.370 4.406 1.00 94.12 129 VAL A C 1
ATOM 1039 O O . VAL A 1 129 ? -1.299 -1.988 5.523 1.00 94.12 129 VAL A O 1
ATOM 1042 N N . ILE A 1 130 ? -1.814 -2.968 3.569 1.00 92.69 130 ILE A N 1
ATOM 1043 C CA . ILE A 1 130 ? -3.234 -3.174 3.903 1.00 92.69 130 ILE A CA 1
ATOM 1044 C C . ILE A 1 130 ? -3.359 -3.991 5.192 1.00 92.69 130 ILE A C 1
ATOM 1046 O O . ILE A 1 130 ? -4.004 -3.558 6.143 1.00 92.69 130 ILE A O 1
ATOM 1050 N N . LYS A 1 131 ? -2.679 -5.136 5.265 1.00 91.81 131 LYS A N 1
ATOM 1051 C CA . LYS A 1 131 ? -2.720 -6.029 6.426 1.00 91.81 131 LYS A CA 1
ATOM 1052 C C . LYS A 1 131 ? -2.286 -5.333 7.718 1.00 91.81 131 LYS A C 1
ATOM 1054 O O . LYS A 1 131 ? -3.006 -5.391 8.713 1.00 91.81 131 LYS A O 1
ATOM 1059 N N . ARG A 1 132 ? -1.116 -4.685 7.732 1.00 92.06 132 ARG A N 1
ATOM 1060 C CA . ARG A 1 132 ? -0.546 -4.088 8.954 1.00 92.06 132 ARG A CA 1
ATOM 1061 C C . ARG A 1 132 ? -1.350 -2.880 9.426 1.00 92.06 132 ARG A C 1
ATOM 1063 O O . ARG A 1 132 ? -1.586 -2.746 10.627 1.00 92.06 132 ARG A O 1
ATOM 1070 N N . LEU A 1 133 ? -1.836 -2.041 8.506 1.00 88.00 133 LEU A N 1
ATOM 1071 C CA . LEU A 1 133 ? -2.695 -0.917 8.879 1.00 88.00 133 LEU A CA 1
ATOM 1072 C C . LEU A 1 133 ? -4.065 -1.390 9.379 1.00 88.00 133 LEU A C 1
ATOM 1074 O O . LEU A 1 133 ? -4.531 -0.861 10.387 1.00 88.00 133 LEU A O 1
ATOM 1078 N N . SER A 1 134 ? -4.673 -2.405 8.758 1.00 85.88 134 SER A N 1
ATOM 1079 C CA . SER A 1 134 ? -5.940 -2.970 9.238 1.00 85.88 134 SER A CA 1
ATOM 1080 C C . SER A 1 134 ? -5.808 -3.570 10.638 1.00 85.88 134 SER A C 1
ATOM 1082 O O . SER A 1 134 ? -6.618 -3.256 11.506 1.00 85.88 134 SER A O 1
ATOM 1084 N N . LEU A 1 135 ? -4.747 -4.340 10.910 1.00 81.62 135 LEU A N 1
ATOM 1085 C CA . LEU A 1 135 ? -4.471 -4.868 12.254 1.00 81.62 135 LEU A CA 1
ATOM 1086 C C . LEU A 1 135 ? -4.271 -3.743 13.281 1.00 81.62 135 LEU A C 1
ATOM 1088 O O . LEU A 1 135 ? -4.817 -3.792 14.381 1.00 81.62 135 LEU A O 1
ATOM 1092 N N . SER A 1 136 ? -3.520 -2.695 12.924 1.00 81.75 136 SER A N 1
ATOM 1093 C CA . SER A 1 136 ? -3.324 -1.523 13.787 1.00 81.75 136 SER A CA 1
ATOM 1094 C C . SER A 1 136 ? -4.648 -0.830 14.125 1.00 81.75 136 SER A C 1
ATOM 1096 O O . SER A 1 136 ? -4.861 -0.433 15.273 1.00 81.75 136 SER A O 1
ATOM 1098 N N . GLN A 1 137 ? -5.555 -0.698 13.151 1.00 81.56 137 GLN A N 1
ATOM 1099 C CA . GLN A 1 137 ? -6.887 -0.137 13.382 1.00 81.56 137 GLN A CA 1
ATOM 1100 C C . GLN A 1 137 ? -7.748 -1.052 14.251 1.00 81.56 137 GLN A C 1
ATOM 1102 O O . GLN A 1 137 ? -8.340 -0.574 15.214 1.00 81.56 137 GLN A O 1
ATOM 1107 N N . GLU A 1 138 ? -7.756 -2.360 13.991 1.00 80.62 138 GLU A N 1
ATOM 1108 C CA . GLU A 1 138 ? -8.472 -3.337 14.814 1.00 80.62 138 GLU A CA 1
ATOM 1109 C C . GLU A 1 138 ? -8.027 -3.267 16.282 1.00 80.62 138 GLU A C 1
ATOM 1111 O O . GLU A 1 138 ? -8.862 -3.206 17.184 1.00 80.62 138 GLU A O 1
ATOM 1116 N N . HIS A 1 139 ? -6.716 -3.201 16.536 1.00 80.50 139 HIS A N 1
ATOM 1117 C CA . HIS A 1 139 ? -6.175 -3.063 17.887 1.00 80.50 139 HIS A CA 1
ATOM 1118 C C . HIS A 1 139 ? -6.604 -1.760 18.564 1.00 80.50 139 HIS A C 1
ATOM 1120 O O . HIS A 1 139 ? -6.959 -1.775 19.744 1.00 80.50 139 HIS A O 1
ATOM 1126 N N . LYS A 1 140 ? -6.588 -0.631 17.843 1.00 78.06 140 LYS A N 1
ATOM 1127 C CA . LYS A 1 140 ? -7.062 0.654 18.382 1.00 78.06 140 LYS A CA 1
ATOM 1128 C C . LYS A 1 140 ? -8.541 0.586 18.724 1.00 78.06 140 LYS A C 1
ATOM 1130 O O . LYS A 1 140 ? -8.915 0.974 19.825 1.00 78.06 140 LYS A O 1
ATOM 1135 N N . THR A 1 141 ? -9.354 0.043 17.824 1.00 80.31 141 THR A N 1
ATOM 1136 C CA . THR A 1 141 ? -10.785 -0.141 18.051 1.00 80.31 141 THR A CA 1
ATOM 1137 C C . THR A 1 141 ? -11.044 -1.046 19.247 1.00 80.31 141 THR A C 1
ATOM 1139 O O . THR A 1 141 ? -11.797 -0.660 20.132 1.00 80.31 141 THR A O 1
ATOM 1142 N N . ARG A 1 142 ? -10.390 -2.210 19.335 1.00 80.19 142 ARG A N 1
ATOM 1143 C CA . ARG A 1 142 ? -10.542 -3.121 20.479 1.00 80.19 142 ARG A CA 1
ATOM 1144 C C . ARG A 1 142 ? -10.221 -2.413 21.792 1.00 80.19 142 ARG A C 1
ATOM 1146 O O . ARG A 1 142 ? -11.036 -2.455 22.703 1.00 80.19 142 ARG A O 1
ATOM 1153 N N . ARG A 1 143 ? -9.094 -1.696 21.864 1.00 78.50 143 ARG A N 1
ATOM 1154 C CA . ARG A 1 143 ? -8.729 -0.937 23.068 1.00 78.50 143 ARG A CA 1
ATOM 1155 C C . ARG A 1 143 ? -9.758 0.133 23.420 1.00 78.50 143 ARG A C 1
ATOM 1157 O O . ARG A 1 143 ? -10.043 0.304 24.597 1.00 78.50 143 ARG A O 1
ATOM 1164 N N . LEU A 1 144 ? -10.303 0.849 22.436 1.00 80.56 144 LEU A N 1
ATOM 1165 C CA . LEU A 1 144 ? -11.359 1.836 22.679 1.00 80.56 144 LEU A CA 1
ATOM 1166 C C . LEU A 1 144 ? -12.615 1.175 23.256 1.00 80.56 144 LEU A C 1
ATOM 1168 O O . LEU A 1 144 ? -13.166 1.679 24.225 1.00 80.56 144 LEU A O 1
ATOM 1172 N N . LEU A 1 145 ? -13.026 0.032 22.704 1.00 81.62 145 LEU A N 1
ATOM 1173 C CA . LEU A 1 145 ? -14.203 -0.700 23.170 1.00 81.62 145 LEU A CA 1
ATOM 1174 C C . LEU A 1 145 ? -14.002 -1.311 24.569 1.00 81.62 145 LEU A C 1
ATOM 1176 O O . LEU A 1 145 ? -14.926 -1.285 25.370 1.00 81.62 145 LEU A O 1
ATOM 1180 N N . GLU A 1 146 ? -12.806 -1.821 24.884 1.00 81.44 146 GLU A N 1
ATOM 1181 C CA . GLU A 1 146 ? -12.467 -2.391 26.203 1.00 81.44 146 GLU A CA 1
ATOM 1182 C C . GLU A 1 146 ? -12.555 -1.373 27.350 1.00 81.44 146 GLU A C 1
ATOM 1184 O O . GLU A 1 146 ? -12.802 -1.758 28.489 1.00 81.44 146 GLU A O 1
ATOM 1189 N N . HIS A 1 147 ? -12.333 -0.087 27.069 1.00 80.00 147 HIS A N 1
ATOM 1190 C CA . HIS A 1 147 ? -12.363 0.977 28.080 1.00 80.00 147 HIS A CA 1
ATOM 1191 C C . HIS A 1 147 ? -13.703 1.732 28.104 1.00 80.00 147 HIS A C 1
ATOM 1193 O O . HIS A 1 147 ? -13.846 2.695 28.855 1.00 80.00 147 HIS A O 1
ATOM 1199 N N . GLU A 1 148 ? -14.675 1.331 27.280 1.00 82.06 148 GLU A N 1
ATOM 1200 C CA . GLU A 1 148 ? -15.964 2.008 27.169 1.00 82.06 148 GLU A CA 1
ATOM 1201 C C . GLU A 1 148 ? -16.968 1.402 28.165 1.00 82.06 148 GLU A C 1
ATOM 1203 O O . GLU A 1 148 ? -17.386 0.252 28.042 1.00 82.06 148 GLU A O 1
ATOM 1208 N N . GLU A 1 149 ? -17.389 2.181 29.162 1.00 81.44 149 GLU A N 1
ATOM 1209 C CA . GLU A 1 149 ? -18.319 1.726 30.203 1.00 81.44 149 GLU A CA 1
ATOM 1210 C C . GLU A 1 149 ? -19.769 2.076 29.869 1.00 81.44 149 GLU A C 1
ATOM 1212 O O . GLU A 1 149 ? -20.056 3.181 29.422 1.00 81.44 149 GLU A O 1
ATOM 1217 N N . ILE A 1 150 ? -20.734 1.197 30.149 1.00 80.81 150 ILE A N 1
ATOM 1218 C CA . ILE A 1 150 ? -22.148 1.446 29.813 1.00 80.81 150 ILE A CA 1
ATOM 1219 C C . ILE A 1 150 ? -22.722 2.729 30.451 1.00 80.81 150 ILE A C 1
ATOM 1221 O O . ILE A 1 150 ? -23.476 3.453 29.789 1.00 80.81 150 ILE A O 1
ATOM 1225 N N . GLY A 1 151 ? -22.318 3.055 31.683 1.00 83.75 151 GLY A N 1
ATOM 1226 C CA . GLY A 1 151 ? -22.863 4.173 32.459 1.00 83.75 151 GLY A CA 1
ATOM 1227 C C . GLY A 1 151 ? -24.387 4.081 32.606 1.00 83.75 151 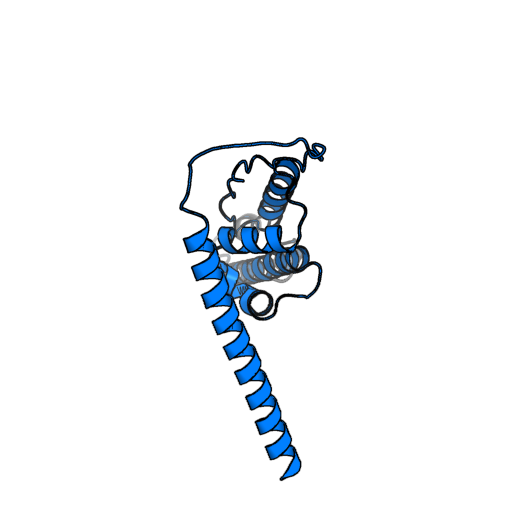GLY A C 1
ATOM 1228 O O . GLY A 1 151 ? -24.940 2.993 32.749 1.00 83.75 151 GLY A O 1
ATOM 1229 N N . ASP A 1 152 ? -25.077 5.216 32.480 1.00 86.19 152 ASP A N 1
ATOM 1230 C CA . ASP A 1 152 ? -26.548 5.302 32.553 1.00 86.19 152 ASP A CA 1
ATOM 1231 C C . ASP A 1 152 ? -27.259 4.972 31.220 1.00 86.19 152 ASP A C 1
ATOM 1233 O O . ASP A 1 152 ? -28.474 5.153 31.075 1.00 86.19 152 ASP A O 1
ATOM 1237 N N . ARG A 1 153 ? -26.518 4.525 30.193 1.00 83.81 153 ARG A N 1
ATOM 1238 C CA . ARG A 1 153 ? -27.078 4.254 28.860 1.00 83.81 153 ARG A CA 1
ATOM 1239 C C . ARG A 1 153 ? -27.894 2.966 28.867 1.00 83.81 153 ARG A C 1
ATOM 1241 O O . ARG A 1 153 ? -27.513 1.955 29.450 1.00 83.81 153 ARG A O 1
ATOM 1248 N N . LYS A 1 154 ? -28.994 2.949 28.106 1.00 87.25 154 LYS A N 1
ATOM 1249 C CA . LYS A 1 154 ? -29.724 1.698 27.848 1.00 87.25 154 LYS A CA 1
ATOM 1250 C C . LYS A 1 154 ? -28.856 0.751 27.000 1.00 87.25 154 LYS A C 1
ATOM 1252 O O . LYS A 1 154 ? -28.187 1.231 26.082 1.00 87.25 154 LYS A O 1
ATOM 1257 N N . PRO A 1 155 ? -28.937 -0.580 27.186 1.00 80.06 155 PRO A N 1
ATOM 1258 C CA . PRO A 1 155 ? -28.118 -1.543 26.439 1.00 80.06 155 PRO A CA 1
ATOM 1259 C C . PRO A 1 155 ? -28.178 -1.383 24.911 1.00 80.06 155 PRO A C 1
ATOM 1261 O O . PRO A 1 155 ? -27.165 -1.473 24.225 1.00 80.06 155 PRO A O 1
ATOM 1264 N N . SER A 1 156 ? -29.349 -1.057 24.355 1.00 84.12 156 SER A N 1
ATOM 1265 C CA . SER A 1 156 ? -29.506 -0.811 22.914 1.00 84.12 156 SER A CA 1
ATOM 1266 C C . SER A 1 156 ? -28.800 0.462 22.427 1.00 84.12 156 SER A C 1
ATOM 1268 O O . SER A 1 156 ? -28.286 0.495 21.309 1.00 84.12 156 SER A O 1
ATOM 1270 N N . GLN A 1 157 ? -28.750 1.507 23.259 1.00 81.94 157 GLN A N 1
ATOM 1271 C CA . GLN A 1 157 ? -28.021 2.744 22.966 1.00 81.94 157 GLN A CA 1
ATOM 1272 C C . GLN A 1 157 ? -26.513 2.512 23.041 1.00 81.94 157 GLN A C 1
ATOM 1274 O O . GLN A 1 157 ? -25.781 2.994 22.179 1.00 81.94 157 GLN A O 1
ATOM 1279 N N . PHE A 1 158 ? -26.071 1.727 24.022 1.00 82.12 158 PHE A N 1
ATOM 1280 C CA . PHE A 1 158 ? -24.676 1.340 24.181 1.00 82.12 158 PHE A CA 1
ATOM 1281 C C . PHE A 1 158 ? -24.171 0.522 22.985 1.00 82.12 158 PHE A C 1
ATOM 1283 O O . PHE A 1 158 ? -23.179 0.893 22.368 1.00 82.12 158 PHE A O 1
ATOM 1290 N N . LEU A 1 159 ? -24.914 -0.498 22.545 1.00 79.81 159 LEU A N 1
ATOM 1291 C CA . LEU A 1 159 ? -24.542 -1.289 21.363 1.00 79.81 159 LEU A CA 1
ATOM 1292 C C . LEU A 1 159 ? -24.483 -0.457 20.075 1.00 79.81 159 LEU A C 1
ATOM 1294 O O . LEU A 1 159 ? -23.589 -0.642 19.249 1.00 79.81 159 LEU A O 1
ATOM 1298 N N . ARG A 1 160 ? -25.418 0.485 19.890 1.00 82.38 160 ARG A N 1
ATOM 1299 C CA . ARG A 1 160 ? -25.375 1.409 18.747 1.00 82.38 160 ARG A CA 1
ATOM 1300 C C . ARG A 1 160 ? -24.152 2.328 18.813 1.00 82.38 160 ARG A C 1
ATOM 1302 O O . ARG A 1 160 ? -23.578 2.636 17.772 1.00 82.38 160 ARG A O 1
ATOM 1309 N N . HIS A 1 161 ? -23.757 2.746 20.011 1.00 81.06 161 HIS A N 1
ATOM 1310 C CA . HIS A 1 161 ? -22.565 3.555 20.229 1.00 81.06 161 HIS A CA 1
ATOM 1311 C C . HIS A 1 161 ? -21.275 2.774 19.939 1.00 81.06 161 HIS A C 1
ATOM 1313 O O . HIS A 1 161 ? -20.460 3.254 19.155 1.00 81.06 161 HIS A O 1
ATOM 1319 N N . LEU A 1 162 ? -21.140 1.545 20.453 1.00 80.38 162 LEU A N 1
ATOM 1320 C CA . LEU A 1 162 ? -19.994 0.670 20.171 1.00 80.38 162 LEU A CA 1
ATOM 1321 C C . LEU A 1 162 ? -19.844 0.385 18.669 1.00 80.38 162 LEU A C 1
ATOM 1323 O O . LEU A 1 162 ? -18.737 0.434 18.142 1.00 80.38 162 LEU A O 1
ATOM 1327 N N . ARG A 1 163 ? -20.953 0.178 17.943 1.00 77.38 163 ARG A N 1
ATOM 1328 C CA . ARG A 1 163 ? -20.936 0.067 16.471 1.00 77.38 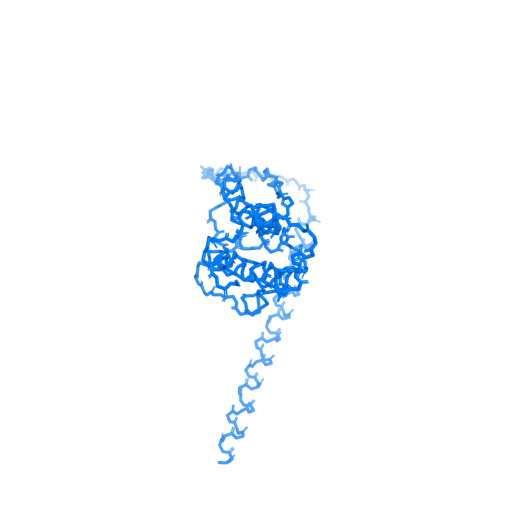163 ARG A CA 1
ATOM 1329 C C . ARG A 1 163 ? -20.421 1.332 15.784 1.00 77.38 163 ARG A C 1
ATOM 1331 O O . ARG A 1 163 ? -19.705 1.239 14.794 1.00 77.38 163 ARG A O 1
ATOM 1338 N N . GLY A 1 164 ? -20.776 2.506 16.303 1.00 74.38 164 GLY A N 1
ATOM 1339 C CA . GLY A 1 164 ? -20.267 3.783 15.802 1.00 74.38 164 GLY A CA 1
ATOM 1340 C C . GLY A 1 164 ? -18.764 3.956 16.036 1.00 74.38 164 GLY A C 1
ATOM 1341 O O . GLY A 1 164 ? -18.066 4.409 15.135 1.00 74.38 164 GLY A O 1
ATOM 1342 N N . LEU A 1 165 ? -18.267 3.552 17.210 1.00 74.44 165 LEU A N 1
ATOM 1343 C CA . LEU A 1 165 ? -16.839 3.582 17.546 1.00 74.44 165 LEU A CA 1
ATOM 1344 C C . LEU A 1 165 ? -16.023 2.578 16.726 1.00 74.44 165 LEU A C 1
ATOM 1346 O O . LEU A 1 165 ? -14.893 2.870 16.345 1.00 74.44 165 LEU A O 1
ATOM 1350 N N . ALA A 1 166 ? -16.598 1.409 16.438 1.00 69.62 166 ALA A N 1
ATOM 1351 C CA . ALA A 1 166 ? -15.921 0.357 15.694 1.00 69.62 166 ALA A CA 1
ATOM 1352 C C . ALA A 1 166 ? -15.727 0.680 14.201 1.00 69.62 166 ALA A C 1
ATOM 1354 O O . ALA A 1 166 ? -14.787 0.183 13.576 1.00 69.62 166 ALA A O 1
ATOM 1355 N N . GLY A 1 167 ? -16.578 1.549 13.644 1.00 69.62 167 GLY A N 1
ATOM 1356 C CA . GLY A 1 167 ? -16.534 1.943 12.238 1.00 69.62 167 GLY A CA 1
ATOM 1357 C C . GLY A 1 167 ? -16.729 0.766 11.273 1.00 69.62 167 GLY A C 1
ATOM 1358 O O . GLY A 1 167 ? -17.112 -0.334 11.660 1.00 69.62 167 GLY A O 1
ATOM 1359 N N . ASN A 1 168 ? -16.450 1.000 9.987 1.00 59.00 168 ASN A N 1
ATOM 1360 C CA . ASN A 1 168 ? -16.575 -0.020 8.934 1.00 59.00 168 ASN A CA 1
ATOM 1361 C C . ASN A 1 168 ? -15.395 -1.018 8.905 1.00 59.00 168 ASN A C 1
ATOM 1363 O O . ASN A 1 168 ? -15.397 -1.952 8.112 1.00 59.00 168 ASN A O 1
ATOM 1367 N N . ALA A 1 169 ? -14.370 -0.798 9.738 1.00 52.44 169 ALA A N 1
ATOM 1368 C CA . ALA A 1 169 ? -13.116 -1.552 9.733 1.00 52.44 169 ALA A CA 1
ATOM 1369 C C . ALA A 1 169 ? -13.160 -2.830 10.587 1.00 52.44 169 ALA A C 1
ATOM 1371 O O . ALA A 1 169 ? -12.238 -3.640 10.527 1.00 52.44 169 ALA A O 1
ATOM 1372 N N . VAL A 1 170 ? -14.206 -3.020 11.396 1.00 54.75 170 VAL A N 1
ATOM 1373 C CA . VAL A 1 170 ? -14.278 -4.118 12.363 1.00 54.75 170 VAL A CA 1
ATOM 1374 C C . VAL A 1 170 ? -15.527 -4.954 12.117 1.00 54.75 170 VAL A C 1
ATOM 1376 O O . VAL A 1 170 ? -16.650 -4.497 12.311 1.00 54.75 170 VAL A O 1
ATOM 1379 N N . GLY A 1 171 ? -15.322 -6.200 11.686 1.00 54.56 171 GLY A N 1
ATOM 1380 C CA . GLY A 1 171 ? -16.398 -7.178 11.544 1.00 54.56 171 GLY A CA 1
ATOM 1381 C C . GLY A 1 171 ? -17.057 -7.504 12.889 1.00 54.56 171 GLY A C 1
ATOM 1382 O O . GLY A 1 171 ? -16.418 -7.448 13.941 1.00 54.56 171 GLY A O 1
ATOM 1383 N N . ASP A 1 172 ? -18.331 -7.904 12.848 1.00 54.91 172 ASP A N 1
ATOM 1384 C CA . ASP A 1 172 ? -19.204 -8.170 14.009 1.00 54.91 172 ASP A CA 1
ATOM 1385 C C . ASP A 1 172 ? -18.622 -9.116 15.088 1.00 54.91 172 ASP A C 1
ATOM 1387 O O . ASP A 1 172 ? -19.146 -9.182 16.201 1.00 54.91 172 ASP A O 1
ATOM 1391 N N . GLY A 1 173 ? -17.545 -9.852 14.795 1.00 55.59 173 GLY A N 1
ATOM 1392 C CA . GLY A 1 173 ? -16.890 -10.772 15.729 1.00 55.59 173 GLY A CA 1
ATOM 1393 C C . GLY A 1 173 ? -16.329 -10.106 16.991 1.00 55.59 173 GLY A C 1
ATOM 1394 O O . GLY A 1 173 ? -16.405 -10.699 18.066 1.00 55.59 173 GLY A O 1
ATOM 1395 N N . ILE A 1 174 ? -15.831 -8.865 16.907 1.00 57.22 174 ILE A N 1
ATOM 1396 C CA . ILE A 1 174 ? -15.295 -8.169 18.092 1.00 57.22 174 ILE A CA 1
ATOM 1397 C C . ILE A 1 174 ? -16.424 -7.752 19.035 1.00 57.22 174 ILE A C 1
ATOM 1399 O O . ILE A 1 174 ? -16.315 -7.976 20.233 1.00 57.22 174 ILE A O 1
ATOM 1403 N N . LEU A 1 175 ? -17.543 -7.254 18.504 1.00 58.19 175 LEU A N 1
ATOM 1404 C CA . LEU A 1 175 ? -18.694 -6.809 19.301 1.00 58.19 175 LEU A CA 1
ATOM 1405 C C . LEU A 1 175 ? -19.419 -7.943 20.043 1.00 58.19 175 LEU A C 1
ATOM 1407 O O . LEU A 1 175 ? -20.219 -7.662 20.925 1.00 58.19 175 LEU A O 1
ATOM 1411 N N . ARG A 1 176 ? -19.184 -9.209 19.671 1.00 57.19 176 ARG A N 1
ATOM 1412 C CA . ARG A 1 176 ? -19.725 -10.381 20.383 1.00 57.19 176 ARG A CA 1
ATOM 1413 C C . ARG A 1 176 ? -18.832 -10.887 21.515 1.00 57.19 176 ARG A C 1
ATOM 1415 O O . ARG A 1 176 ? -19.285 -11.732 22.279 1.00 57.19 176 ARG A O 1
ATOM 1422 N N . THR A 1 177 ? -17.568 -10.467 21.551 1.00 53.50 177 THR A N 1
ATOM 1423 C CA . THR A 1 177 ? -16.559 -11.012 22.478 1.00 53.50 177 THR A CA 1
ATOM 1424 C C . THR A 1 177 ? -16.390 -10.151 23.739 1.00 53.50 177 THR A C 1
ATOM 1426 O O . THR A 1 177 ? -15.787 -10.605 24.707 1.00 53.50 177 THR A O 1
ATOM 1429 N N . ILE A 1 178 ? -16.934 -8.933 23.725 1.00 51.78 178 ILE A N 1
ATOM 1430 C CA . ILE A 1 178 ? -17.094 -8.017 24.869 1.00 51.78 178 ILE A CA 1
ATOM 1431 C C . ILE A 1 178 ? -18.498 -8.165 25.446 1.00 51.78 178 ILE A C 1
ATOM 1433 O O . ILE A 1 178 ? -18.619 -8.105 26.687 1.00 51.78 178 ILE A O 1
#